Protein AF-E1Z8J7-F1 (afdb_monomer_lite)

Structure (mmCIF, N/CA/C/O backbone):
data_AF-E1Z8J7-F1
#
_entry.id   AF-E1Z8J7-F1
#
loop_
_atom_site.group_PDB
_atom_site.id
_atom_site.type_symbol
_atom_site.label_atom_id
_atom_site.label_alt_id
_atom_site.label_comp_id
_atom_site.label_asym_id
_atom_site.label_entity_id
_atom_site.label_seq_id
_atom_site.pdbx_PDB_ins_code
_atom_site.Cartn_x
_atom_site.Cartn_y
_atom_site.Cartn_z
_atom_site.occupancy
_atom_site.B_iso_or_equiv
_atom_site.auth_seq_id
_atom_site.auth_comp_id
_atom_site.auth_asym_id
_atom_site.auth_atom_id
_atom_site.pdbx_PDB_model_num
ATOM 1 N N . LYS A 1 1 ? 7.250 3.843 38.002 1.00 81.06 1 LYS A N 1
ATOM 2 C CA . LYS A 1 1 ? 6.768 3.010 36.866 1.00 81.06 1 LYS A CA 1
ATOM 3 C C . LYS A 1 1 ? 6.895 3.825 35.582 1.00 81.06 1 LYS A C 1
ATOM 5 O O . LYS A 1 1 ? 6.511 4.988 35.628 1.00 81.06 1 LYS A O 1
ATOM 10 N N . PRO A 1 2 ? 7.431 3.271 34.484 1.00 93.19 2 PRO A N 1
ATOM 11 C CA . PRO A 1 2 ? 7.505 3.987 33.212 1.00 93.19 2 PRO A CA 1
ATOM 12 C C . PRO A 1 2 ? 6.101 4.224 32.638 1.00 93.19 2 PRO A C 1
ATOM 14 O O . PRO A 1 2 ? 5.204 3.396 32.809 1.00 93.19 2 PRO A O 1
ATOM 17 N N . HIS A 1 3 ? 5.906 5.362 31.972 1.00 94.19 3 HIS A N 1
ATOM 18 C CA . HIS A 1 3 ? 4.645 5.697 31.310 1.00 94.19 3 HIS A CA 1
ATOM 19 C C . HIS A 1 3 ? 4.400 4.771 30.104 1.00 94.19 3 HIS A C 1
ATOM 21 O O . HIS A 1 3 ? 5.286 4.591 29.269 1.00 94.19 3 HIS A O 1
ATOM 27 N N . ARG A 1 4 ? 3.184 4.219 29.979 1.00 95.50 4 ARG A N 1
ATOM 28 C CA . ARG A 1 4 ? 2.762 3.373 28.849 1.00 95.50 4 ARG A CA 1
ATOM 29 C C . ARG A 1 4 ? 1.463 3.906 28.251 1.00 95.50 4 ARG A C 1
ATOM 31 O O . ARG A 1 4 ? 0.483 4.097 28.965 1.00 95.50 4 ARG A O 1
ATOM 38 N N . PHE A 1 5 ? 1.449 4.112 26.936 1.00 96.38 5 PHE A N 1
ATOM 39 C CA . PHE A 1 5 ? 0.233 4.483 26.212 1.00 96.38 5 PHE A CA 1
ATOM 40 C C . PHE A 1 5 ? -0.789 3.340 26.224 1.00 96.38 5 PHE A C 1
ATOM 42 O O . PHE A 1 5 ? -0.421 2.162 26.226 1.00 96.38 5 PHE A O 1
ATOM 49 N N . ARG A 1 6 ? -2.081 3.685 26.196 1.00 96.62 6 ARG A N 1
ATOM 50 C CA . ARG A 1 6 ? -3.150 2.691 26.051 1.00 96.62 6 ARG A CA 1
ATOM 51 C C . ARG A 1 6 ? -3.059 2.018 24.669 1.00 96.62 6 ARG A C 1
ATOM 53 O O . ARG A 1 6 ? -2.642 2.672 23.705 1.00 96.62 6 ARG A O 1
ATOM 60 N N . PRO A 1 7 ? -3.452 0.737 24.543 1.00 96.19 7 PRO A N 1
ATOM 61 C CA . PRO A 1 7 ? -3.587 0.090 23.240 1.00 96.19 7 PRO A CA 1
ATOM 62 C C . PRO A 1 7 ? -4.442 0.945 22.292 1.00 96.19 7 PRO A C 1
ATOM 64 O O . PRO A 1 7 ? -5.448 1.516 22.703 1.00 96.19 7 PRO A O 1
ATOM 67 N N . GLY A 1 8 ? -3.998 1.095 21.043 1.00 95.88 8 GLY A N 1
ATOM 68 C CA . GLY A 1 8 ? -4.650 1.942 20.036 1.00 95.88 8 GLY A CA 1
ATOM 69 C C . GLY A 1 8 ? -4.204 3.411 20.019 1.00 95.88 8 GLY A C 1
ATOM 70 O O . GLY A 1 8 ? -4.250 4.035 18.963 1.00 95.88 8 GLY A O 1
ATOM 71 N N . THR A 1 9 ? -3.681 3.971 21.119 1.00 97.88 9 THR A N 1
ATOM 72 C CA . THR A 1 9 ? -3.231 5.380 21.139 1.00 97.88 9 THR A CA 1
ATOM 73 C C . THR A 1 9 ? -2.083 5.642 20.162 1.00 97.88 9 THR A C 1
ATOM 75 O O . THR A 1 9 ? -2.073 6.665 19.480 1.00 97.88 9 THR A O 1
ATOM 78 N N . VAL A 1 10 ? -1.114 4.724 20.088 1.00 97.88 10 VAL A N 1
ATOM 79 C CA . VAL A 1 10 ? 0.021 4.840 19.157 1.00 97.88 10 VAL A CA 1
ATOM 80 C C . VAL A 1 10 ? -0.436 4.592 17.718 1.00 97.88 10 VAL A C 1
ATOM 82 O O . VAL A 1 10 ? -0.106 5.390 16.849 1.00 97.88 10 VAL A O 1
ATOM 85 N N . ALA A 1 11 ? -1.296 3.593 17.491 1.00 97.31 11 ALA A N 1
ATOM 86 C CA . ALA A 1 11 ? -1.836 3.288 16.165 1.00 97.31 11 ALA A CA 1
ATOM 87 C C . ALA A 1 11 ? -2.600 4.481 15.557 1.00 97.31 11 ALA A C 1
ATOM 89 O O . ALA A 1 11 ? -2.343 4.873 14.424 1.00 97.31 11 ALA A O 1
ATOM 90 N N . LEU A 1 12 ? -3.473 5.144 16.328 1.00 98.00 12 LEU A N 1
ATOM 91 C CA . LEU A 1 12 ? -4.185 6.347 15.867 1.00 98.00 12 LEU A CA 1
ATOM 92 C C . LEU A 1 12 ? -3.241 7.519 15.564 1.00 98.00 12 LEU A C 1
ATOM 94 O O . LEU A 1 12 ? -3.525 8.343 14.694 1.00 98.00 12 LEU A O 1
ATOM 98 N N . ARG A 1 13 ? -2.121 7.618 16.287 1.00 98.19 13 ARG A N 1
ATOM 99 C CA . ARG A 1 13 ? -1.095 8.632 16.026 1.00 98.19 13 ARG A CA 1
ATOM 100 C C . ARG A 1 13 ? -0.352 8.342 14.724 1.00 98.19 13 ARG A C 1
ATOM 102 O O . ARG A 1 13 ? -0.109 9.272 13.962 1.00 98.19 13 ARG A O 1
ATOM 109 N N . GLU A 1 14 ? -0.017 7.082 14.475 1.00 98.12 14 GLU A N 1
ATOM 110 C CA . GLU A 1 14 ? 0.636 6.636 13.243 1.00 98.12 14 GLU A CA 1
ATOM 111 C C . GLU A 1 14 ? -0.265 6.837 12.025 1.00 98.12 14 GLU A C 1
ATOM 113 O O . GLU A 1 14 ? 0.187 7.438 11.057 1.00 98.12 14 GLU A O 1
ATOM 118 N N . ILE A 1 15 ? -1.550 6.470 12.105 1.00 97.94 15 ILE A N 1
ATOM 119 C CA . ILE A 1 15 ? -2.529 6.703 11.027 1.00 97.94 15 ILE A CA 1
ATOM 120 C C . ILE A 1 15 ? -2.542 8.183 10.623 1.00 97.94 15 ILE A C 1
ATOM 122 O O . ILE A 1 15 ? -2.328 8.511 9.460 1.00 97.94 15 ILE A O 1
ATOM 126 N N . ARG A 1 16 ? -2.694 9.096 11.592 1.00 98.12 16 ARG A N 1
ATOM 127 C CA . ARG A 1 16 ? -2.696 10.546 11.322 1.00 98.12 16 ARG A CA 1
ATOM 128 C C . ARG A 1 16 ? -1.369 11.048 10.760 1.00 98.12 16 ARG A C 1
ATOM 130 O O . ARG A 1 16 ? -1.363 11.964 9.943 1.00 98.12 16 ARG A O 1
ATOM 137 N N . LYS A 1 17 ? -0.247 10.496 11.232 1.00 98.00 17 LYS A N 1
ATOM 138 C CA . LYS A 1 17 ? 1.088 10.850 10.741 1.00 98.00 17 LYS A CA 1
ATOM 139 C C . LYS A 1 17 ? 1.229 10.465 9.268 1.00 98.00 17 LYS A C 1
ATOM 141 O O . LYS A 1 17 ? 1.625 11.317 8.481 1.00 98.00 17 LYS A O 1
ATOM 146 N N . TYR A 1 18 ? 0.896 9.224 8.918 1.00 97.94 18 TYR A N 1
ATOM 147 C CA . TYR A 1 18 ? 1.082 8.701 7.567 1.00 97.94 18 TYR A CA 1
ATOM 148 C C . TYR A 1 18 ? 0.084 9.285 6.570 1.00 97.94 18 TYR A C 1
ATOM 150 O O . TYR A 1 18 ? 0.496 9.636 5.476 1.00 97.94 18 TYR A O 1
ATOM 158 N N . GLN A 1 19 ? -1.169 9.524 6.971 1.00 97.44 19 GLN A N 1
ATOM 159 C CA . GLN A 1 19 ? -2.160 10.201 6.122 1.00 97.44 19 GLN A CA 1
ATOM 160 C C . GLN A 1 19 ? -1.815 11.668 5.820 1.00 97.44 19 GLN A C 1
ATOM 162 O O . GLN A 1 19 ? -2.299 12.225 4.842 1.00 97.44 19 GLN A O 1
ATOM 167 N N . ARG A 1 20 ? -1.000 12.326 6.657 1.00 97.62 20 ARG A N 1
ATOM 168 C CA . ARG A 1 20 ? -0.550 13.709 6.419 1.00 97.62 20 ARG A CA 1
ATOM 169 C C . ARG A 1 20 ? 0.667 13.787 5.488 1.00 97.62 20 ARG A C 1
ATOM 171 O O . ARG A 1 20 ? 0.954 14.852 4.954 1.00 97.62 20 ARG A O 1
ATOM 178 N N . SER A 1 21 ? 1.412 12.697 5.343 1.00 96.62 21 SER A N 1
ATOM 179 C CA . SER A 1 21 ? 2.642 12.636 4.551 1.00 96.62 21 SER A CA 1
ATOM 180 C C . SER A 1 21 ? 2.429 11.903 3.232 1.00 96.62 21 SER A C 1
ATOM 182 O O . SER A 1 21 ? 1.555 11.056 3.133 1.00 96.62 21 SER A O 1
ATOM 184 N N . THR A 1 22 ? 3.302 12.147 2.261 1.00 96.25 22 THR A N 1
ATOM 185 C CA . THR A 1 22 ? 3.325 11.447 0.963 1.00 96.25 22 THR A CA 1
ATOM 186 C C . THR A 1 22 ? 4.610 10.638 0.758 1.00 96.25 22 THR A C 1
ATOM 188 O O . THR A 1 22 ? 4.949 10.248 -0.353 1.00 96.25 22 THR A O 1
ATOM 191 N N . SER A 1 23 ? 5.380 10.410 1.826 1.00 96.56 23 SER A N 1
ATOM 192 C CA . SER A 1 23 ? 6.620 9.638 1.749 1.00 96.56 23 SER A CA 1
ATOM 193 C C . SER A 1 23 ? 6.335 8.153 1.548 1.00 96.56 23 SER A C 1
ATOM 195 O O . SER A 1 23 ? 5.546 7.587 2.304 1.00 96.56 23 SER A O 1
ATOM 197 N N . LEU A 1 24 ? 7.073 7.520 0.637 1.00 97.38 24 LEU A N 1
ATOM 198 C CA . LEU A 1 24 ? 7.074 6.068 0.459 1.00 97.38 24 LEU A CA 1
ATOM 199 C C . LEU A 1 24 ? 7.458 5.346 1.760 1.00 97.38 24 LEU A C 1
ATOM 201 O O . LEU A 1 24 ? 8.426 5.714 2.437 1.00 97.38 24 LEU A O 1
ATOM 205 N N . LEU A 1 25 ? 6.692 4.316 2.104 1.00 97.56 25 LEU A N 1
ATOM 206 C CA . LEU A 1 25 ? 6.794 3.553 3.344 1.00 97.56 25 LEU A CA 1
ATOM 207 C C . LEU A 1 25 ? 7.648 2.294 3.176 1.00 97.56 25 LEU A C 1
ATOM 209 O O . LEU A 1 25 ? 8.275 1.838 4.139 1.00 97.56 25 LEU A O 1
ATOM 213 N N . ILE A 1 26 ? 7.718 1.737 1.965 1.00 97.50 26 ILE A N 1
ATOM 214 C CA . ILE A 1 26 ? 8.563 0.582 1.667 1.00 97.50 26 ILE A CA 1
ATOM 215 C C . ILE A 1 26 ? 9.994 1.063 1.403 1.00 97.50 26 ILE A C 1
ATOM 217 O O . ILE A 1 26 ? 10.264 2.050 0.715 1.00 97.50 26 ILE A O 1
ATOM 221 N N . ARG A 1 27 ? 10.980 0.351 1.956 1.00 98.06 27 ARG A N 1
ATOM 222 C CA . ARG A 1 27 ? 12.388 0.680 1.705 1.00 98.06 27 ARG A CA 1
ATOM 223 C C . ARG A 1 27 ? 12.731 0.433 0.230 1.00 98.06 27 ARG A C 1
ATOM 225 O O . ARG A 1 27 ? 12.561 -0.680 -0.267 1.00 98.06 27 ARG A O 1
ATOM 232 N N . LYS A 1 28 ? 13.336 1.435 -0.417 1.00 96.12 28 LYS A N 1
ATOM 233 C CA . LYS A 1 28 ? 13.695 1.412 -1.849 1.00 96.12 28 LYS A CA 1
ATOM 234 C C . LYS A 1 28 ? 14.557 0.209 -2.260 1.00 96.12 28 LYS A C 1
ATOM 236 O O . LYS A 1 28 ? 14.285 -0.435 -3.263 1.00 96.12 28 LYS A O 1
ATOM 241 N N . MET A 1 29 ? 15.597 -0.129 -1.488 1.00 97.06 29 MET A N 1
ATOM 242 C CA . MET A 1 29 ? 16.538 -1.206 -1.854 1.00 97.06 29 MET A CA 1
ATOM 243 C C . MET A 1 29 ? 15.921 -2.618 -1.825 1.00 97.06 29 MET A C 1
ATOM 245 O O . MET A 1 29 ? 16.166 -3.383 -2.758 1.00 97.06 29 MET A O 1
ATOM 249 N N . PRO A 1 30 ? 15.159 -3.017 -0.786 1.00 98.06 30 PRO A N 1
ATOM 250 C CA . PRO A 1 30 ? 14.368 -4.248 -0.829 1.00 98.06 30 PRO A CA 1
ATOM 251 C C . PRO A 1 30 ? 13.349 -4.276 -1.973 1.00 98.06 30 PRO A C 1
ATOM 253 O O . PRO A 1 30 ? 13.301 -5.268 -2.694 1.00 98.06 30 PRO A O 1
ATOM 256 N N . PHE A 1 31 ? 12.606 -3.184 -2.189 1.00 98.19 31 PHE A N 1
ATOM 257 C CA . PHE A 1 31 ? 11.624 -3.099 -3.273 1.00 98.19 31 PHE A CA 1
ATOM 258 C C . PHE A 1 31 ? 12.274 -3.298 -4.649 1.00 98.19 31 PHE A C 1
ATOM 260 O O . PHE A 1 31 ? 11.843 -4.137 -5.433 1.00 98.19 31 PHE A O 1
ATOM 267 N N . ALA A 1 32 ? 13.384 -2.604 -4.911 1.00 97.62 32 ALA A N 1
ATOM 268 C CA . ALA A 1 32 ? 14.119 -2.724 -6.165 1.00 97.62 32 ALA A CA 1
ATOM 269 C C . ALA A 1 32 ? 14.699 -4.130 -6.395 1.00 97.62 32 ALA A C 1
ATOM 271 O O . ALA A 1 32 ? 14.823 -4.556 -7.542 1.00 97.62 32 ALA A O 1
ATOM 272 N N . ARG A 1 33 ? 15.074 -4.855 -5.331 1.00 97.75 33 ARG A N 1
ATOM 273 C CA . ARG A 1 33 ? 15.510 -6.257 -5.443 1.00 97.75 33 ARG A CA 1
ATOM 274 C C . ARG A 1 33 ? 14.356 -7.160 -5.868 1.00 97.75 33 ARG A C 1
ATOM 276 O O . ARG A 1 33 ? 14.524 -7.898 -6.830 1.00 97.75 33 ARG A O 1
ATOM 283 N N . LEU A 1 34 ? 13.197 -7.023 -5.224 1.00 97.75 34 LEU A N 1
ATOM 284 C CA . LEU A 1 34 ? 11.997 -7.785 -5.571 1.00 97.75 34 LEU A CA 1
ATOM 285 C C . LEU A 1 34 ? 11.526 -7.491 -7.004 1.00 97.75 34 LEU A C 1
ATOM 287 O O . LEU A 1 34 ? 11.242 -8.411 -7.763 1.00 97.75 34 LEU A O 1
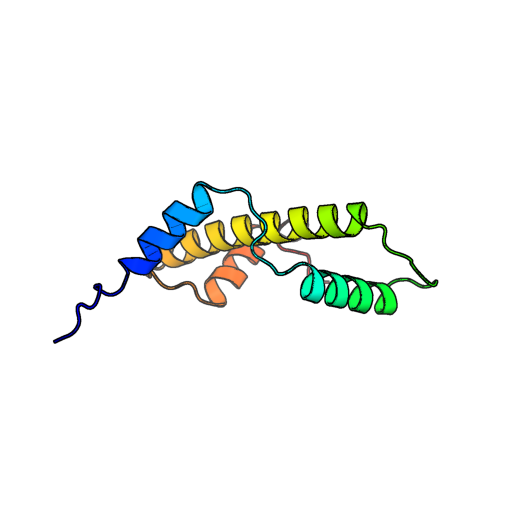ATOM 291 N N . ALA A 1 35 ? 11.498 -6.217 -7.404 1.00 97.06 35 ALA A N 1
ATOM 292 C CA . ALA A 1 35 ? 11.111 -5.831 -8.759 1.00 97.06 35 ALA A CA 1
ATOM 293 C C . ALA A 1 35 ? 12.022 -6.478 -9.817 1.00 97.06 35 ALA A C 1
ATOM 295 O O . ALA A 1 35 ? 11.535 -7.025 -10.805 1.00 97.06 35 ALA A O 1
ATOM 296 N N . ARG A 1 36 ? 13.344 -6.474 -9.594 1.00 95.94 36 ARG A N 1
ATOM 297 C CA . ARG A 1 36 ? 14.312 -7.126 -10.492 1.00 95.94 36 ARG A CA 1
ATOM 298 C C . ARG A 1 36 ? 14.162 -8.643 -10.512 1.00 95.94 36 ARG A C 1
ATOM 300 O O . ARG A 1 36 ? 14.231 -9.220 -11.587 1.00 95.94 36 ARG A O 1
ATOM 307 N N . GLU A 1 37 ? 13.936 -9.267 -9.360 1.00 96.31 37 GLU A N 1
ATOM 308 C CA . GLU A 1 37 ? 13.694 -10.710 -9.259 1.00 96.31 37 GLU A CA 1
ATOM 309 C C . GLU A 1 37 ? 12.483 -11.131 -10.100 1.00 96.31 37 GLU A C 1
ATOM 311 O O . GLU A 1 37 ? 12.607 -11.996 -10.962 1.00 96.31 37 GLU A O 1
ATOM 316 N N . ILE A 1 38 ? 11.341 -10.455 -9.929 1.00 96.12 38 ILE A N 1
ATOM 317 C CA . ILE A 1 38 ? 10.129 -10.721 -10.718 1.00 96.12 38 ILE A CA 1
ATOM 318 C C . ILE A 1 38 ? 10.391 -10.469 -12.204 1.00 96.12 38 ILE A C 1
ATOM 320 O O . ILE A 1 38 ? 10.019 -11.284 -13.042 1.00 96.12 38 ILE A O 1
ATOM 324 N N . THR A 1 39 ? 11.065 -9.368 -12.541 1.00 96.00 39 THR A N 1
ATOM 325 C CA . THR A 1 39 ? 11.358 -9.034 -13.941 1.00 96.00 39 THR A CA 1
ATOM 326 C C . THR A 1 39 ? 12.223 -10.100 -14.603 1.00 96.00 39 THR A C 1
ATOM 328 O O . THR A 1 39 ? 11.930 -10.484 -15.724 1.00 96.00 39 THR A O 1
ATOM 331 N N . ASN A 1 40 ? 13.239 -10.625 -13.917 1.00 94.38 40 ASN A N 1
ATOM 332 C CA . ASN A 1 40 ? 14.099 -11.680 -14.458 1.00 94.38 40 ASN A CA 1
ATOM 333 C C . ASN A 1 40 ? 13.352 -13.004 -14.684 1.00 94.38 40 ASN A C 1
ATOM 335 O O . ASN A 1 40 ? 13.772 -13.796 -15.518 1.00 94.38 40 ASN A O 1
ATOM 339 N N . ASN A 1 41 ? 12.259 -13.240 -13.954 1.00 95.06 41 ASN A N 1
ATOM 340 C CA . ASN A 1 41 ? 11.419 -14.425 -14.131 1.00 95.06 41 ASN A CA 1
ATOM 341 C C . ASN A 1 41 ? 10.388 -14.267 -15.260 1.00 95.0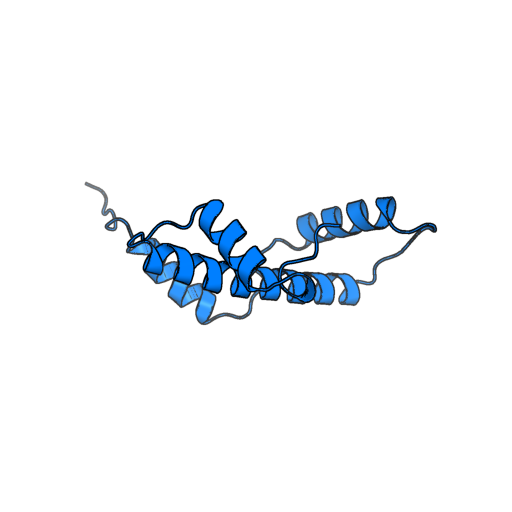6 41 ASN A C 1
ATOM 343 O O . ASN A 1 41 ? 9.877 -15.266 -15.758 1.00 95.06 41 ASN A O 1
ATOM 347 N N . VAL A 1 42 ? 10.038 -13.029 -15.626 1.00 94.31 42 VAL A N 1
ATOM 348 C CA . VAL A 1 42 ? 8.939 -12.727 -16.562 1.00 94.31 42 VAL A CA 1
ATOM 349 C C . VAL A 1 42 ? 9.447 -12.219 -17.912 1.00 94.31 42 VAL A C 1
ATOM 351 O O . VAL A 1 42 ? 8.847 -12.513 -18.944 1.00 94.31 42 VAL A O 1
ATOM 354 N N . ALA A 1 43 ? 10.525 -11.436 -17.926 1.00 93.06 43 ALA A N 1
ATOM 355 C CA . ALA A 1 43 ? 11.073 -10.869 -19.146 1.00 93.06 43 ALA A CA 1
ATOM 356 C C . ALA A 1 43 ? 11.840 -11.950 -19.929 1.00 93.06 43 ALA A C 1
ATOM 358 O O . ALA A 1 43 ? 12.722 -12.591 -19.359 1.00 93.06 43 ALA A O 1
ATOM 359 N N . PRO A 1 44 ? 11.551 -12.137 -21.230 1.00 89.00 44 PRO A N 1
ATOM 360 C CA . PRO A 1 44 ? 12.254 -13.121 -22.053 1.00 89.00 44 PRO A CA 1
ATOM 361 C C . PRO A 1 44 ? 13.718 -12.736 -22.309 1.00 89.00 44 PRO A C 1
ATOM 363 O O . PRO A 1 44 ? 14.548 -13.602 -22.556 1.00 89.00 44 PRO A O 1
ATOM 366 N N . GLU A 1 45 ? 14.033 -11.442 -22.226 1.00 92.56 45 GLU A N 1
ATOM 367 C CA . GLU A 1 45 ? 15.349 -10.872 -22.508 1.00 92.56 45 GLU A CA 1
ATOM 368 C C . GLU A 1 45 ? 15.883 -10.097 -21.292 1.00 92.56 45 GLU A C 1
ATOM 370 O O . GLU A 1 45 ? 15.091 -9.609 -20.475 1.00 92.56 45 GLU A O 1
ATOM 375 N N . PRO A 1 46 ? 17.213 -9.910 -21.170 1.00 90.06 46 PRO A N 1
ATOM 376 C CA . PRO A 1 46 ? 17.811 -9.144 -20.082 1.00 90.06 46 PRO A CA 1
ATOM 377 C C . PRO A 1 46 ? 17.256 -7.713 -19.994 1.00 90.06 46 PRO A C 1
ATOM 379 O O . PRO A 1 46 ? 17.589 -6.839 -20.795 1.00 90.06 46 PRO A O 1
ATOM 382 N N . PHE A 1 47 ? 16.443 -7.448 -18.970 1.00 94.38 47 PHE A N 1
ATOM 383 C CA . PHE A 1 47 ? 15.834 -6.139 -18.751 1.00 94.38 47 PHE A CA 1
ATOM 384 C C . PHE A 1 47 ? 16.646 -5.288 -17.767 1.00 94.38 47 PHE A C 1
ATOM 386 O O . PHE A 1 47 ? 17.052 -5.743 -16.695 1.00 94.38 47 PHE A O 1
ATOM 393 N N . ARG A 1 48 ? 16.847 -4.007 -18.095 1.00 94.12 48 ARG A N 1
ATOM 394 C CA . ARG A 1 48 ? 17.498 -3.033 -17.208 1.00 94.12 48 ARG A CA 1
ATOM 395 C C . ARG A 1 48 ? 16.509 -1.967 -16.760 1.00 94.12 48 ARG A C 1
ATOM 397 O O . ARG A 1 48 ? 15.987 -1.207 -17.565 1.00 94.12 48 ARG A O 1
ATOM 404 N N . TRP A 1 49 ? 16.321 -1.876 -15.449 1.00 96.12 49 TRP A N 1
ATOM 405 C CA . TRP A 1 49 ? 15.495 -0.848 -14.828 1.00 96.12 49 TRP A CA 1
ATOM 406 C C . TRP A 1 49 ? 16.195 0.511 -14.780 1.00 96.12 49 TRP A C 1
ATOM 408 O O . TRP A 1 49 ? 17.328 0.611 -14.301 1.00 96.12 49 TRP A O 1
ATOM 418 N N . THR A 1 50 ? 15.483 1.565 -15.178 1.00 97.44 50 THR A N 1
ATOM 419 C CA . THR A 1 50 ? 15.851 2.950 -14.860 1.00 97.44 50 THR A CA 1
ATOM 420 C C . THR A 1 50 ? 15.507 3.272 -13.402 1.00 97.44 50 THR A C 1
ATOM 422 O O . THR A 1 50 ? 14.672 2.612 -12.777 1.00 97.44 50 THR A O 1
ATOM 425 N N . ALA A 1 51 ? 16.152 4.297 -12.837 1.00 95.62 51 ALA A N 1
ATOM 426 C CA . ALA A 1 51 ? 15.851 4.745 -11.476 1.00 95.62 51 ALA A CA 1
ATOM 427 C C . ALA A 1 51 ? 14.409 5.272 -11.352 1.00 95.62 51 ALA A C 1
ATOM 429 O O . ALA A 1 51 ? 13.714 4.942 -10.393 1.00 95.62 51 ALA A O 1
ATOM 430 N N . GLU A 1 52 ? 13.952 6.032 -12.348 1.00 97.50 52 GLU A N 1
ATOM 431 C CA . GLU A 1 52 ? 12.594 6.585 -12.419 1.00 97.50 52 GLU A CA 1
ATOM 432 C C . GLU A 1 52 ? 11.535 5.493 -12.595 1.00 97.50 52 GLU A C 1
ATOM 434 O O . GLU A 1 52 ? 10.495 5.545 -11.949 1.00 97.50 52 GLU A O 1
ATOM 439 N N . GLY A 1 53 ? 11.818 4.451 -13.387 1.00 97.31 53 GLY A N 1
ATOM 440 C CA . GLY A 1 53 ? 10.893 3.331 -13.567 1.00 97.31 53 GLY A CA 1
ATOM 441 C C . GLY A 1 53 ? 10.653 2.552 -12.273 1.00 97.31 53 GLY A C 1
ATOM 442 O O . GLY A 1 53 ? 9.519 2.197 -11.964 1.00 97.31 53 GLY A O 1
ATOM 443 N N . LEU A 1 54 ? 11.704 2.335 -11.472 1.00 97.38 54 LEU A N 1
ATOM 444 C CA . LEU A 1 54 ? 11.560 1.708 -10.153 1.00 97.38 54 LEU A CA 1
ATOM 445 C C . LEU A 1 54 ? 10.788 2.591 -9.172 1.00 97.38 54 LEU A C 1
ATOM 447 O O . LEU A 1 54 ? 10.037 2.063 -8.356 1.00 97.38 54 LEU A O 1
ATOM 451 N N . LEU A 1 55 ? 10.974 3.912 -9.244 1.00 97.56 55 LEU A N 1
ATOM 452 C CA . LEU A 1 55 ? 10.230 4.858 -8.419 1.00 97.56 55 LEU A CA 1
ATOM 453 C C . LEU A 1 55 ? 8.739 4.836 -8.771 1.00 97.56 55 LEU A C 1
ATOM 455 O O . LEU A 1 55 ? 7.922 4.633 -7.880 1.00 97.56 55 LEU A O 1
ATOM 459 N N . ALA A 1 56 ? 8.405 4.953 -10.057 1.00 98.06 56 ALA A N 1
ATOM 460 C CA . ALA A 1 56 ? 7.027 4.915 -10.539 1.00 98.06 56 ALA A CA 1
ATOM 461 C C . ALA A 1 56 ? 6.329 3.594 -10.177 1.00 98.06 56 ALA A C 1
ATOM 463 O O . ALA A 1 56 ? 5.185 3.588 -9.724 1.00 98.06 56 ALA A O 1
ATOM 464 N N . LEU A 1 57 ? 7.037 2.464 -10.309 1.00 97.38 57 LEU A N 1
ATOM 465 C CA . LEU A 1 57 ? 6.514 1.160 -9.902 1.00 97.38 57 LEU A CA 1
ATOM 466 C C . LEU A 1 57 ? 6.238 1.108 -8.393 1.00 97.38 57 LEU A C 1
ATOM 468 O O . LEU A 1 57 ? 5.224 0.547 -7.971 1.00 97.38 57 LEU A O 1
ATOM 472 N N . GLN A 1 58 ? 7.127 1.681 -7.577 1.00 98.06 58 GLN A N 1
ATOM 473 C CA . GLN A 1 58 ? 6.945 1.728 -6.129 1.00 98.06 58 GLN A CA 1
ATOM 474 C C . GLN A 1 58 ? 5.756 2.605 -5.735 1.00 98.06 58 GLN A C 1
ATOM 476 O O . GLN A 1 58 ? 4.941 2.171 -4.924 1.00 98.06 58 GLN A O 1
ATOM 481 N N . GLU A 1 59 ? 5.632 3.791 -6.330 1.00 98.00 59 GLU A N 1
ATOM 482 C CA . GLU A 1 59 ? 4.507 4.703 -6.102 1.00 98.00 59 GLU A CA 1
ATOM 483 C C . GLU A 1 59 ? 3.170 4.023 -6.410 1.00 98.00 59 GLU A C 1
ATOM 485 O O . GLU A 1 59 ? 2.304 3.961 -5.539 1.00 98.00 59 GLU A O 1
ATOM 490 N N . ALA A 1 60 ? 3.037 3.410 -7.590 1.00 97.19 60 ALA A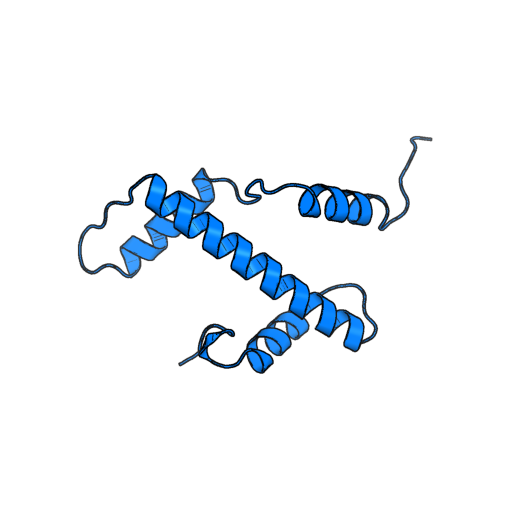 N 1
ATOM 491 C CA . ALA A 1 60 ? 1.819 2.699 -7.978 1.00 97.19 60 ALA A CA 1
ATOM 492 C C . ALA A 1 60 ? 1.510 1.499 -7.062 1.00 97.19 60 ALA A C 1
ATOM 494 O O . ALA A 1 60 ? 0.351 1.226 -6.749 1.00 97.19 60 ALA A O 1
ATOM 495 N N . THR A 1 61 ? 2.541 0.777 -6.612 1.00 97.12 61 THR A N 1
ATOM 496 C CA . THR A 1 61 ? 2.362 -0.389 -5.734 1.00 97.12 61 THR A CA 1
ATOM 497 C C . THR A 1 61 ? 1.882 0.020 -4.344 1.00 97.12 61 THR A C 1
ATOM 499 O O . THR A 1 61 ? 0.968 -0.601 -3.801 1.00 97.12 61 THR A O 1
ATOM 502 N N . GLU A 1 62 ? 2.494 1.044 -3.749 1.00 97.75 62 GLU A N 1
ATOM 503 C CA . GLU A 1 62 ? 2.093 1.522 -2.425 1.00 97.75 62 GLU A CA 1
ATOM 504 C C . GLU A 1 62 ? 0.694 2.139 -2.456 1.00 97.75 62 GLU A C 1
ATOM 506 O O . GLU A 1 62 ? -0.117 1.819 -1.587 1.00 97.75 62 GLU A O 1
ATOM 511 N N . ASP A 1 63 ? 0.379 2.925 -3.488 1.00 96.56 63 ASP A N 1
ATOM 512 C CA . ASP A 1 63 ? -0.957 3.489 -3.690 1.00 96.56 63 ASP A CA 1
ATOM 513 C C . ASP A 1 63 ? -2.032 2.395 -3.795 1.00 96.56 63 ASP A C 1
ATOM 515 O O . ASP A 1 63 ? -3.046 2.427 -3.091 1.00 96.56 63 ASP A O 1
ATOM 519 N N . PHE A 1 64 ? -1.773 1.353 -4.592 1.00 95.12 64 PHE A N 1
ATOM 520 C CA . PHE A 1 64 ? -2.680 0.215 -4.718 1.00 95.12 64 PHE A CA 1
ATOM 521 C C . PHE A 1 64 ? -2.912 -0.500 -3.377 1.00 95.12 64 PHE A C 1
ATOM 523 O O . PHE A 1 64 ? -4.052 -0.831 -3.036 1.00 95.12 64 PHE A O 1
ATOM 530 N N . ILE A 1 65 ? -1.845 -0.745 -2.605 1.00 95.75 65 ILE A N 1
ATOM 531 C CA . ILE A 1 65 ? -1.938 -1.429 -1.308 1.00 95.75 65 ILE A CA 1
ATOM 532 C C . ILE A 1 65 ? -2.713 -0.579 -0.299 1.00 95.75 65 ILE A C 1
ATOM 534 O O . ILE A 1 65 ? -3.541 -1.130 0.428 1.00 95.75 65 ILE A O 1
ATOM 538 N N . VAL A 1 66 ? -2.487 0.737 -0.258 1.00 96.81 66 VAL A N 1
ATOM 539 C CA . VAL A 1 66 ? -3.219 1.651 0.634 1.00 96.81 66 VAL A CA 1
ATOM 540 C C . VAL A 1 66 ? -4.715 1.584 0.342 1.00 96.81 66 VAL A C 1
ATOM 542 O O . VAL A 1 66 ? -5.485 1.241 1.240 1.00 96.81 66 VAL A O 1
ATOM 545 N N . HIS A 1 67 ? -5.118 1.771 -0.916 1.00 95.31 67 HIS A N 1
ATOM 546 C CA . HIS A 1 67 ? -6.524 1.679 -1.305 1.00 95.31 67 HIS A CA 1
ATOM 547 C C . HIS A 1 67 ? -7.112 0.290 -1.024 1.00 95.31 67 HIS A C 1
ATOM 549 O O . HIS A 1 67 ? -8.269 0.167 -0.629 1.00 95.31 67 HIS A O 1
ATOM 555 N N . LEU A 1 68 ? -6.359 -0.795 -1.239 1.00 95.44 68 LEU A N 1
ATOM 556 C CA . LEU A 1 68 ? -6.837 -2.145 -0.915 1.00 95.44 68 LEU A CA 1
ATOM 557 C C . LEU A 1 68 ? -7.082 -2.315 0.591 1.00 95.44 68 LEU A C 1
ATOM 559 O O . LEU A 1 68 ? -8.070 -2.936 0.986 1.00 95.44 68 LEU A O 1
ATOM 563 N N . LEU A 1 69 ? -6.207 -1.766 1.434 1.00 97.00 69 LEU A N 1
ATOM 564 C CA . LEU A 1 69 ? -6.344 -1.828 2.888 1.00 97.00 69 LEU A CA 1
ATOM 565 C C . LEU A 1 69 ? -7.506 -0.973 3.406 1.00 97.00 69 LEU A C 1
ATOM 567 O O . LEU A 1 69 ? -8.124 -1.354 4.402 1.00 97.00 69 LEU A O 1
ATOM 571 N N . GLU A 1 70 ? -7.850 0.120 2.726 1.00 97.50 70 GLU A N 1
ATOM 572 C CA . GLU A 1 70 ? -9.057 0.901 3.018 1.00 97.50 70 GLU A CA 1
ATOM 573 C C . GLU A 1 70 ? -10.326 0.056 2.835 1.00 97.50 70 GLU A C 1
ATOM 575 O O . GLU A 1 70 ? -11.142 -0.038 3.757 1.00 97.50 70 GLU A O 1
ATOM 580 N N . ASP A 1 71 ? -10.440 -0.671 1.722 1.00 97.25 71 ASP A N 1
ATOM 581 C CA . ASP A 1 71 ? -11.567 -1.584 1.485 1.00 97.25 71 ASP A CA 1
ATOM 582 C C . ASP A 1 71 ? -11.591 -2.751 2.478 1.00 97.25 71 ASP A C 1
ATOM 584 O O . ASP A 1 71 ? -12.652 -3.151 2.969 1.00 97.25 71 ASP A O 1
ATOM 588 N N . CYS A 1 72 ? -10.418 -3.295 2.820 1.00 97.94 72 CYS A N 1
ATOM 589 C CA . CYS A 1 72 ? -10.306 -4.335 3.845 1.00 97.94 72 CYS A CA 1
ATOM 590 C C . CYS A 1 72 ? -10.800 -3.828 5.205 1.00 97.94 72 CYS A C 1
ATOM 592 O O . CYS A 1 72 ? -11.464 -4.562 5.941 1.00 97.94 72 CYS A O 1
ATOM 594 N N . ASN A 1 73 ? -10.496 -2.574 5.542 1.00 98.25 73 ASN A N 1
ATOM 595 C CA . ASN A 1 73 ? -10.958 -1.948 6.771 1.00 98.25 73 ASN A CA 1
ATOM 596 C C . ASN A 1 73 ? -12.487 -1.782 6.771 1.00 98.25 73 ASN A C 1
ATOM 598 O O . ASN A 1 73 ? -13.129 -2.107 7.770 1.00 98.25 73 ASN A O 1
ATOM 602 N N . LEU A 1 74 ? -13.089 -1.385 5.643 1.00 98.25 74 LEU A N 1
ATOM 603 C CA . LEU A 1 74 ? -14.551 -1.345 5.495 1.00 98.25 74 LEU A CA 1
ATOM 604 C C . LEU A 1 74 ? -15.184 -2.733 5.686 1.00 98.25 74 LEU A C 1
ATOM 606 O O . LEU A 1 74 ? -16.178 -2.859 6.403 1.00 98.25 74 LEU A O 1
ATOM 610 N N . CYS A 1 75 ? -14.580 -3.788 5.131 1.00 98.12 75 CYS A N 1
ATOM 611 C CA . CYS A 1 75 ? -15.037 -5.169 5.325 1.00 98.12 75 CYS A CA 1
ATOM 612 C C . CYS A 1 75 ? -14.939 -5.619 6.796 1.00 98.12 75 CYS A C 1
ATOM 614 O O . CYS A 1 75 ? -15.860 -6.251 7.325 1.00 98.12 75 CYS A O 1
ATOM 616 N N . ALA A 1 76 ? -13.854 -5.261 7.488 1.00 98.56 76 ALA A N 1
ATOM 617 C CA . ALA A 1 76 ? -13.684 -5.567 8.906 1.00 98.56 76 ALA A CA 1
ATOM 618 C C . ALA A 1 76 ? -14.741 -4.857 9.772 1.00 98.56 76 ALA A C 1
ATOM 620 O O . ALA A 1 76 ? -15.369 -5.505 10.618 1.00 98.56 76 ALA A O 1
ATOM 621 N N . ILE A 1 77 ? -14.991 -3.567 9.512 1.00 98.38 77 ILE A N 1
ATOM 622 C CA . ILE A 1 77 ? -16.012 -2.759 10.198 1.00 98.38 77 ILE A CA 1
ATOM 623 C C . ILE A 1 77 ? -17.414 -3.313 9.932 1.00 98.38 77 ILE A C 1
ATOM 625 O O . ILE A 1 77 ? -18.198 -3.468 10.871 1.00 98.38 77 ILE A O 1
ATOM 629 N N . HIS A 1 78 ? -17.718 -3.684 8.684 1.00 98.12 78 HIS A N 1
ATOM 630 C CA . HIS A 1 78 ? -18.988 -4.317 8.317 1.00 98.12 78 HIS A CA 1
ATOM 631 C C . HIS A 1 78 ? -19.240 -5.601 9.126 1.00 98.12 78 HIS A C 1
ATOM 633 O O . HIS A 1 78 ? -20.349 -5.855 9.591 1.00 98.12 78 HIS A O 1
ATOM 639 N N . ALA A 1 79 ? -18.183 -6.370 9.394 1.00 98.31 79 ALA A N 1
ATOM 640 C CA . ALA A 1 79 ? -18.220 -7.561 10.236 1.00 98.31 79 ALA A CA 1
ATOM 641 C C . ALA A 1 79 ? -18.079 -7.278 11.750 1.00 98.31 79 ALA A C 1
ATOM 643 O O . ALA A 1 79 ? -17.763 -8.201 12.506 1.00 98.31 79 ALA A O 1
ATOM 644 N N . LYS A 1 80 ? -18.281 -6.029 12.201 1.00 98.25 80 LYS A N 1
ATOM 645 C CA . LYS A 1 80 ? -18.190 -5.584 13.608 1.00 98.25 80 LYS A CA 1
ATOM 646 C C . LYS A 1 80 ? -16.827 -5.853 14.269 1.00 98.25 80 LYS A C 1
ATOM 648 O O . LYS A 1 80 ? -16.752 -6.103 15.472 1.00 98.25 80 LYS A O 1
ATOM 653 N N . ARG A 1 81 ? -15.738 -5.812 13.497 1.00 98.31 81 ARG A N 1
ATOM 654 C CA . ARG A 1 81 ? -14.354 -5.974 13.974 1.00 98.31 81 ARG A CA 1
ATOM 655 C C . ARG A 1 81 ? -13.539 -4.708 13.727 1.00 98.31 81 ARG A C 1
ATOM 657 O O . ARG A 1 81 ? -13.860 -3.903 12.864 1.00 98.31 81 ARG A O 1
ATOM 664 N N . VAL A 1 82 ? -12.440 -4.581 14.469 1.00 96.94 82 VAL A N 1
ATOM 665 C CA . VAL A 1 82 ? -11.437 -3.509 14.303 1.00 96.94 82 VAL A CA 1
ATOM 666 C C . VAL A 1 82 ? -10.090 -4.025 13.788 1.00 96.94 82 VAL A C 1
ATOM 668 O O . VAL A 1 82 ? -9.187 -3.247 13.505 1.00 96.94 82 VAL A O 1
ATOM 671 N N . THR A 1 83 ? 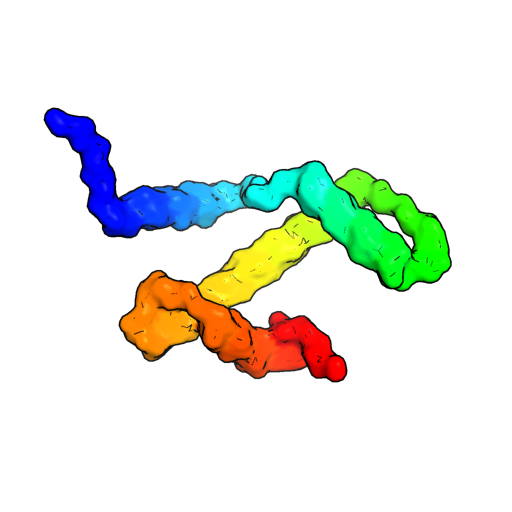-9.937 -5.346 13.684 1.00 97.81 83 THR A N 1
ATOM 672 C CA . THR A 1 83 ? -8.729 -6.006 13.183 1.00 97.81 83 THR A CA 1
ATOM 673 C C . THR A 1 83 ? -9.023 -6.593 11.812 1.00 97.81 83 THR A C 1
ATOM 675 O O . THR A 1 83 ? -9.906 -7.451 11.685 1.00 97.81 83 THR A O 1
ATOM 678 N N . ILE A 1 84 ? -8.276 -6.135 10.807 1.00 97.81 84 ILE A N 1
ATOM 679 C CA . ILE A 1 84 ? -8.305 -6.695 9.455 1.00 97.81 84 ILE A CA 1
ATOM 680 C C . ILE A 1 84 ? -7.750 -8.122 9.454 1.00 97.81 84 ILE A C 1
ATOM 682 O O . ILE A 1 84 ? -6.820 -8.454 10.190 1.00 97.81 84 ILE A O 1
ATOM 686 N N . MET A 1 85 ? -8.344 -8.980 8.636 1.00 98.25 85 MET A N 1
ATOM 687 C CA . MET A 1 85 ? -8.013 -10.396 8.512 1.00 98.25 85 MET A CA 1
ATOM 688 C C . MET A 1 85 ? -7.896 -10.783 7.031 1.00 98.25 85 MET A C 1
ATOM 690 O O . MET A 1 85 ? -8.469 -10.107 6.178 1.00 98.25 85 MET A O 1
ATOM 694 N N . PRO A 1 86 ? -7.246 -11.914 6.694 1.00 97.50 86 PRO A N 1
ATOM 695 C CA . PRO A 1 86 ? -7.136 -12.369 5.304 1.00 97.50 86 PRO A CA 1
ATOM 696 C C . PRO A 1 86 ? -8.482 -12.480 4.567 1.00 97.50 86 PRO A C 1
ATOM 698 O O . PRO A 1 86 ? -8.560 -12.156 3.386 1.00 97.50 86 PRO A O 1
ATOM 701 N N . LYS A 1 87 ? -9.559 -12.857 5.273 1.00 96.75 87 LYS A N 1
ATOM 702 C CA . LYS A 1 87 ? -10.923 -12.912 4.717 1.00 96.75 87 LYS A CA 1
ATOM 703 C C . LYS A 1 87 ? -11.463 -11.553 4.258 1.00 96.75 87 LYS A C 1
ATOM 705 O O . LYS A 1 87 ? -12.246 -11.508 3.317 1.00 96.75 87 LYS A O 1
ATOM 710 N N . ASP A 1 88 ? -11.032 -10.458 4.888 1.00 97.88 88 ASP A N 1
ATOM 711 C CA . ASP A 1 88 ? -11.438 -9.101 4.507 1.00 97.88 88 ASP A CA 1
ATOM 712 C C . ASP A 1 88 ? -10.792 -8.718 3.171 1.00 97.88 88 ASP A C 1
ATOM 714 O O . ASP A 1 88 ? -11.456 -8.190 2.286 1.00 97.88 88 ASP A O 1
ATOM 718 N N . MET A 1 89 ? -9.521 -9.088 2.983 1.00 95.50 89 MET A N 1
ATOM 719 C CA . MET A 1 89 ? -8.804 -8.885 1.723 1.00 95.50 89 MET A CA 1
ATOM 720 C C . MET A 1 89 ? -9.334 -9.767 0.594 1.00 95.50 89 MET A C 1
ATOM 722 O O . MET A 1 89 ? -9.486 -9.301 -0.533 1.00 95.50 89 MET A O 1
ATOM 726 N N . GLN A 1 90 ? -9.646 -11.031 0.884 1.00 94.75 90 GLN A N 1
ATOM 727 C CA . GLN A 1 90 ? -10.281 -11.927 -0.084 1.00 94.75 90 GLN A CA 1
ATOM 728 C C . GLN A 1 90 ? -11.634 -11.372 -0.546 1.00 94.75 90 GLN A C 1
ATOM 730 O O . GLN A 1 90 ? -11.899 -11.336 -1.747 1.00 94.75 90 GLN A O 1
ATOM 735 N N . LEU A 1 91 ? -12.458 -10.886 0.389 1.00 95.12 91 LEU A N 1
ATOM 736 C CA . LEU A 1 91 ? -13.746 -10.272 0.077 1.00 95.12 91 LEU A CA 1
ATOM 737 C C . LEU A 1 91 ? -13.583 -8.977 -0.729 1.00 95.12 91 LEU A C 1
ATOM 739 O O . LEU A 1 91 ? -14.218 -8.838 -1.773 1.00 95.12 91 LEU A O 1
ATOM 743 N N . ALA A 1 92 ? -12.700 -8.070 -0.303 1.00 95.12 92 ALA A N 1
ATOM 744 C CA . ALA A 1 92 ? -12.431 -6.817 -1.008 1.00 95.12 92 ALA A CA 1
ATOM 745 C C . ALA A 1 92 ? -11.997 -7.072 -2.460 1.00 95.12 92 ALA A C 1
ATOM 747 O O . ALA A 1 92 ? -12.577 -6.520 -3.395 1.00 95.12 92 ALA A O 1
ATOM 748 N N . ARG A 1 93 ? -11.046 -7.992 -2.677 1.00 93.56 93 ARG A N 1
ATOM 749 C CA . ARG A 1 93 ? -10.615 -8.395 -4.026 1.00 93.56 93 ARG A CA 1
ATOM 750 C C . ARG A 1 93 ? -11.749 -9.024 -4.833 1.00 93.56 93 ARG A C 1
ATOM 752 O O . ARG A 1 93 ? -11.881 -8.737 -6.019 1.00 93.56 93 ARG A O 1
ATOM 759 N N . ARG A 1 94 ? -12.590 -9.852 -4.205 1.00 92.94 94 ARG A N 1
ATOM 760 C CA . ARG A 1 94 ? -13.732 -10.491 -4.874 1.00 92.94 94 ARG A CA 1
ATOM 761 C C . ARG A 1 94 ? -14.766 -9.473 -5.358 1.00 92.94 94 ARG A C 1
ATOM 763 O O . ARG A 1 94 ? -15.304 -9.665 -6.449 1.00 92.94 94 ARG A O 1
ATOM 770 N N . ILE A 1 95 ? -15.029 -8.432 -4.564 1.00 93.81 95 ILE A N 1
ATOM 771 C CA . ILE A 1 95 ? -15.973 -7.347 -4.879 1.00 93.81 95 ILE A CA 1
ATOM 772 C C . ILE A 1 95 ? -15.399 -6.410 -5.946 1.00 93.81 95 ILE A C 1
ATOM 774 O O . ILE A 1 95 ? -16.112 -6.054 -6.879 1.00 93.81 95 ILE A O 1
ATOM 778 N N . ARG A 1 96 ? -14.103 -6.073 -5.868 1.00 91.81 96 ARG A N 1
ATOM 779 C CA . ARG A 1 96 ? -13.392 -5.277 -6.888 1.00 91.81 96 ARG A CA 1
ATOM 780 C C . ARG A 1 96 ? -13.408 -5.910 -8.286 1.00 91.81 96 ARG A C 1
ATOM 782 O O . ARG A 1 96 ? -13.152 -5.224 -9.275 1.00 91.81 96 ARG A O 1
ATOM 789 N N . GLY A 1 97 ? -13.717 -7.201 -8.379 1.00 88.06 97 GLY A N 1
ATOM 790 C CA . GLY A 1 97 ? -13.833 -7.919 -9.641 1.00 88.06 97 GLY A CA 1
ATOM 791 C C . GLY A 1 97 ? -12.474 -8.273 -10.257 1.00 88.06 97 GLY A C 1
ATOM 792 O O . GLY A 1 97 ? -11.429 -8.018 -9.666 1.00 88.06 97 GLY A O 1
ATOM 793 N N . PRO A 1 98 ? -12.462 -8.886 -11.449 1.00 76.12 98 PRO A N 1
ATOM 794 C CA . PRO A 1 98 ? -11.242 -9.417 -12.059 1.00 76.12 98 PRO A CA 1
ATOM 795 C C . PRO A 1 98 ? -10.209 -8.334 -12.396 1.00 76.12 98 PRO A C 1
ATOM 797 O O . PRO A 1 98 ? -9.017 -8.561 -12.235 1.00 76.12 98 PRO A O 1
ATOM 800 N N . ILE A 1 99 ? -10.639 -7.135 -12.791 1.00 73.94 99 ILE A N 1
ATOM 801 C CA . ILE A 1 99 ? -9.720 -6.068 -13.216 1.00 73.94 99 ILE A CA 1
ATOM 802 C C . ILE A 1 99 ? -9.048 -5.399 -12.006 1.00 73.94 99 ILE A C 1
ATOM 804 O O . ILE A 1 99 ? -7.826 -5.310 -11.950 1.00 73.94 99 ILE A O 1
ATOM 808 N N . ASN A 1 100 ? -9.825 -5.009 -10.990 1.00 72.50 100 ASN A N 1
ATOM 809 C CA . ASN A 1 100 ? -9.310 -4.264 -9.829 1.00 72.50 100 ASN A CA 1
ATOM 810 C C . ASN A 1 100 ? -8.962 -5.166 -8.623 1.00 72.50 100 ASN A C 1
ATOM 812 O O . ASN A 1 100 ? -8.322 -4.726 -7.669 1.00 72.50 100 ASN A O 1
ATOM 816 N N . GLY A 1 101 ? -9.397 -6.431 -8.644 1.00 62.97 101 GLY A N 1
ATOM 817 C CA . GLY A 1 101 ? -9.111 -7.487 -7.661 1.00 62.97 101 GLY A CA 1
ATOM 818 C C . GLY A 1 101 ? -7.950 -8.413 -8.053 1.00 62.97 101 GLY A C 1
ATOM 819 O O . GLY A 1 101 ? -7.654 -9.371 -7.326 1.00 62.97 101 GLY A O 1
ATOM 820 N N . VAL A 1 102 ? -7.249 -8.073 -9.144 1.00 68.12 102 VAL A N 1
ATOM 821 C CA . VAL A 1 102 ? -5.992 -8.659 -9.656 1.00 68.12 102 VAL A CA 1
ATOM 822 C C . VAL A 1 102 ? -6.121 -10.068 -10.267 1.00 68.12 102 VAL A C 1
ATOM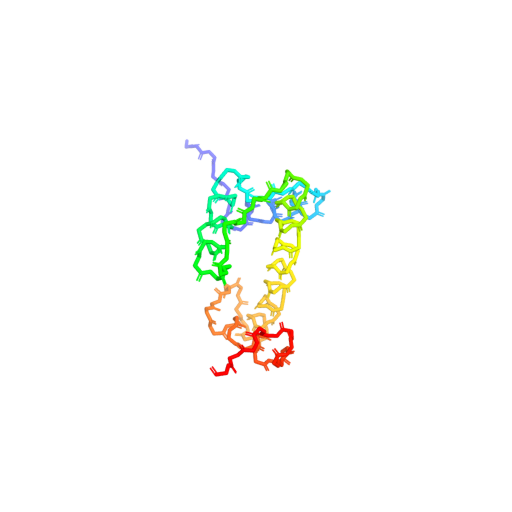 824 O O . VAL A 1 102 ? -5.370 -10.956 -9.891 1.00 68.12 102 VAL A O 1
ATOM 827 N N . CYS A 1 103 ? -7.109 -10.276 -11.145 1.00 46.97 103 CYS A N 1
ATOM 828 C CA . CYS A 1 103 ? -7.498 -11.509 -11.857 1.00 46.97 103 CYS A CA 1
ATOM 829 C C . CYS A 1 103 ? -6.671 -12.782 -11.580 1.00 46.97 103 CYS A C 1
ATOM 831 O O . CYS A 1 103 ? -5.525 -12.915 -12.003 1.00 46.97 103 CYS A O 1
ATOM 833 N N . SER A 1 104 ? -7.321 -13.755 -10.939 1.00 47.66 104 SER A N 1
ATOM 834 C CA . SER A 1 104 ? -6.998 -15.179 -11.046 1.00 47.66 104 SER A CA 1
ATOM 835 C C . SER A 1 104 ? -7.496 -15.680 -12.405 1.00 47.66 104 SER A C 1
ATOM 837 O O . SER A 1 104 ? -8.692 -15.554 -12.672 1.00 47.66 104 SER A O 1
ATOM 839 N N . TYR A 1 105 ? -6.605 -16.206 -13.245 1.00 39.16 105 TYR A N 1
ATOM 840 C CA . TYR A 1 105 ? -6.971 -17.202 -14.257 1.00 39.16 105 TYR A CA 1
ATOM 841 C C . TYR A 1 105 ? -6.623 -18.579 -13.701 1.00 39.16 105 TYR A C 1
ATOM 843 O O . TYR A 1 105 ? -5.542 -18.684 -13.076 1.00 39.16 105 TYR A O 1
#

Radius of gyration: 17.85 Å; chains: 1; bounding box: 37×31×59 Å

pLDDT: mean 93.59, std 10.38, range [39.16, 98.56]

Secondary structure (DSSP, 8-state):
----PPTTHHHHHHHHHHHH-----S-HHHHHHHHHHHHHHH-SS-----HHHHHHHHHHHHHHHHHHHHHHHHHHHHTT-SS--HHHHHHHHHHHHHHHTT---

Sequence (105 aa):
KPHRFRPGTVALREIRKYQRSTSLLIRKMPFARLAREITNNVAPEPFRWTAEGLLALQEATEDFIVHLLEDCNLCAIHAKRVTIMPKDMQLARRIRGPINGVCSY

Foldseek 3Di:
DDDDDDPPPVVVVVVVVVVVDDDQPDDLVVQVVVVLVVCVVPPPDDDDDDPVNSVVVSSVVVVLVVVLVVQQCVQQVVVVHRDRDVVSSVVSLVVCPCPSSVHDD

InterPro domains:
  IPR000164 Histone H3/CENP-A [PR00622] (21-38)
  IPR000164 Histone H3/CENP-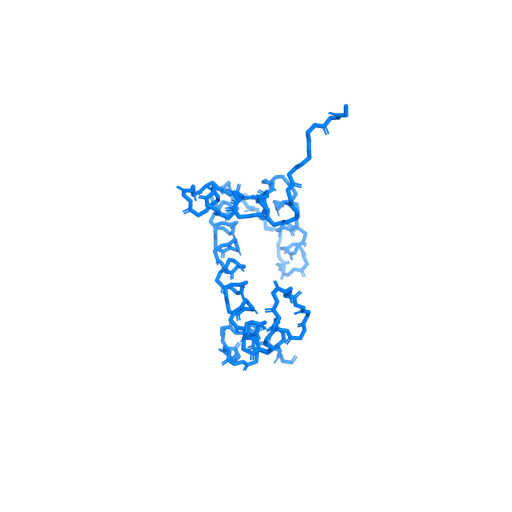A [PR00622] (62-78)
  IPR000164 Histone H3/CENP-A [PR00622] (78-99)
  IPR000164 Histone H3/CENP-A [PS00959] (30-38)
  IPR000164 Histone H3/CENP-A [PTHR45810] (1-97)
  IPR000164 Histone H3/CENP-A [SM00428] (1-100)
  IPR007125 Core Histone H2A/H2B/H3 domain [PF00125] (7-95)
  IPR009072 Histone-fold [G3DSA:1.10.20.10] (1-98)
  IPR009072 Histone-fold [SSF47113] (1-99)

Organism: Chlorella variabilis (NCBI:txid554065)